Protein AF-B7TW50-F1 (afdb_monomer)

Solvent-accessible surface area (backbone atoms only — not comparable to full-atom values): 7784 Å² total; per-residue (Å²): 131,95,84,76,78,79,83,76,82,84,83,85,76,56,86,93,68,69,63,74,72,74,43,61,92,43,36,69,47,77,46,77,64,55,58,81,84,63,52,59,63,83,75,48,41,90,57,65,75,65,52,73,36,30,40,37,57,50,46,53,55,26,41,38,85,62,89,85,55,90,81,59,93,86,48,74,68,52,34,80,51,69,69,22,44,43,41,47,51,44,52,52,53,51,64,70,64,79,57,54,61,42,81,43,62,41,68,89,86,68,54,92,98,38,53,72,79,84,75,110

Radius of gyration: 17.34 Å; Cα contacts (8 Å, |Δi|>4): 120; chains: 1; bounding box: 42×36×48 Å

pLDDT: mean 90.86, std 11.57, range [47.59, 98.56]

InterPro domains:
  IPR036291 NAD(P)-binding domain superfamily [SSF51735] (49-115)

Mean predicted aligned error: 5.81 Å

Organism: NCBI:txid82301

Nearest PDB structures (foldseek):
  3ius-assembly1_A  TM=8.381E-01  e=2.722E-07  Ruegeria pomeroyi DSS-3
  4lw8-assembly1_B  TM=6.409E-01  e=1.309E-02  Burkholderia cenocepacia J2315
  7xpo-assembly1_B  TM=6.435E-01  e=2.535E-02  Zea mays
  7xpp-assembly1_B  TM=6.482E-01  e=5.606E-02  Zea mays
  7xpq-assembly1_B  TM=5.589E-01  e=2.709E-02  Zea mays

Secondary structure (DSSP, 8-state):
----S---------TTS--GGGGTT--EEEE---STT--HHHHHGGG--S-SEEEEEEEGGGS---TT----TTS-----SHHHHHHHHHHHHHHTT-S-EEEEEE----BTTBSGGGG-

Structure (mmCIF, N/CA/C/O backbone):
data_AF-B7TW50-F1
#
_entry.id   AF-B7TW50-F1
#
loop_
_atom_site.group_PDB
_atom_site.id
_atom_site.type_symbol
_atom_site.label_atom_id
_atom_site.label_alt_id
_atom_site.label_comp_id
_atom_site.label_asym_id
_atom_site.label_entity_id
_atom_site.label_seq_id
_atom_site.pdbx_PDB_ins_code
_atom_site.Cartn_x
_atom_site.Cartn_y
_atom_site.Cartn_z
_atom_site.occupancy
_atom_site.B_iso_or_equiv
_atom_site.auth_seq_id
_atom_site.auth_comp_id
_atom_site.auth_asym_id
_atom_site.auth_atom_id
_atom_site.pdbx_PDB_model_num
ATOM 1 N N . THR A 1 1 ? -15.969 -23.588 -8.322 1.00 47.59 1 THR A N 1
ATOM 2 C CA . THR A 1 1 ? -15.363 -23.108 -7.061 1.00 47.59 1 THR A CA 1
ATOM 3 C C . THR A 1 1 ? -16.236 -22.001 -6.499 1.00 47.59 1 THR A C 1
ATOM 5 O O . THR A 1 1 ? -16.590 -21.083 -7.224 1.00 47.59 1 THR A O 1
ATOM 8 N N . SER A 1 2 ? -16.699 -22.183 -5.262 1.00 48.38 2 SER A N 1
ATOM 9 C CA . SER A 1 2 ? -17.747 -21.412 -4.570 1.00 48.38 2 SER A CA 1
ATOM 10 C C . SER A 1 2 ? -17.596 -19.884 -4.702 1.00 48.38 2 SER A C 1
ATOM 12 O O . SER A 1 2 ? -16.624 -19.324 -4.205 1.00 48.38 2 SER A O 1
ATOM 14 N N . ARG A 1 3 ? -18.533 -19.199 -5.374 1.00 56.53 3 ARG A N 1
ATOM 15 C CA . ARG A 1 3 ? -18.570 -17.722 -5.498 1.00 56.53 3 ARG A CA 1
ATOM 16 C C . ARG A 1 3 ? -19.965 -17.143 -5.249 1.00 56.53 3 ARG A C 1
ATOM 18 O O . ARG A 1 3 ? -20.380 -16.229 -5.939 1.00 56.53 3 ARG A O 1
ATOM 25 N N . ASN A 1 4 ? -20.701 -17.699 -4.293 1.00 52.44 4 ASN A N 1
ATOM 26 C CA . ASN A 1 4 ? -21.974 -17.128 -3.838 1.00 52.44 4 ASN A CA 1
ATOM 27 C C . ASN A 1 4 ? -22.240 -17.507 -2.374 1.00 52.44 4 ASN A C 1
ATOM 29 O O . ASN A 1 4 ? -23.324 -17.955 -2.014 1.00 52.44 4 ASN A O 1
ATOM 33 N N . GLN A 1 5 ? -21.238 -17.351 -1.506 1.00 54.88 5 GLN A N 1
ATOM 34 C CA . GLN A 1 5 ? -21.556 -17.152 -0.095 1.00 54.88 5 GLN A CA 1
ATOM 35 C C . GLN A 1 5 ? -21.969 -15.689 0.038 1.00 54.88 5 GLN A C 1
ATOM 37 O O . GLN A 1 5 ? -21.175 -14.800 -0.264 1.00 54.88 5 GLN A O 1
ATOM 42 N N . GLY A 1 6 ? -23.247 -15.470 0.355 1.00 51.31 6 GLY A N 1
ATOM 43 C CA . GLY A 1 6 ? -23.868 -14.153 0.416 1.00 51.31 6 GLY A CA 1
ATOM 44 C C . GLY A 1 6 ? -23.001 -13.177 1.198 1.00 51.31 6 GLY A C 1
ATOM 45 O O . GLY A 1 6 ? -22.747 -13.383 2.382 1.00 51.31 6 GLY A O 1
ATOM 46 N N . ILE A 1 7 ? -22.537 -12.129 0.517 1.00 61.94 7 ILE A N 1
ATOM 47 C CA . ILE A 1 7 ? -21.870 -11.002 1.159 1.00 61.94 7 ILE A CA 1
ATOM 48 C C . ILE A 1 7 ? -22.933 -10.343 2.037 1.00 61.94 7 ILE A C 1
ATOM 50 O O . ILE A 1 7 ? -23.789 -9.603 1.555 1.00 61.94 7 ILE A O 1
ATOM 54 N N . GLN A 1 8 ? -22.934 -10.690 3.319 1.00 60.53 8 GLN A N 1
ATOM 55 C CA . GLN A 1 8 ? -23.773 -10.033 4.304 1.00 60.53 8 GLN A CA 1
ATOM 56 C C . GLN A 1 8 ? -23.164 -8.655 4.595 1.00 60.53 8 GLN A C 1
ATOM 58 O O . GLN A 1 8 ? -21.981 -8.541 4.909 1.00 60.53 8 GLN A O 1
ATOM 63 N N . SER A 1 9 ? -23.992 -7.616 4.445 1.00 74.06 9 SER A N 1
ATOM 64 C CA . SER A 1 9 ? -23.743 -6.205 4.793 1.00 74.06 9 SER A CA 1
ATOM 65 C C . SER A 1 9 ? -22.547 -5.516 4.113 1.00 74.06 9 SER A C 1
ATOM 67 O O . SER A 1 9 ? -21.486 -5.352 4.709 1.00 74.06 9 SER A O 1
ATOM 69 N N . ILE A 1 10 ? -22.748 -5.013 2.888 1.00 85.06 10 ILE A N 1
ATOM 70 C CA . ILE A 1 10 ? -21.914 -3.930 2.338 1.00 85.06 10 ILE A CA 1
ATOM 71 C C . ILE A 1 10 ? -22.510 -2.605 2.816 1.00 85.06 10 ILE A C 1
ATOM 73 O O . ILE A 1 10 ? -23.628 -2.263 2.435 1.00 85.06 10 ILE A O 1
ATOM 77 N N . ASN A 1 11 ? -21.758 -1.856 3.619 1.00 85.62 11 ASN A N 1
ATOM 78 C CA . ASN A 1 11 ? -22.133 -0.507 4.031 1.00 85.62 11 ASN A CA 1
ATOM 79 C C . ASN A 1 11 ? -21.326 0.504 3.217 1.00 85.62 11 ASN A C 1
ATOM 81 O O . ASN A 1 11 ? -20.104 0.567 3.336 1.00 85.62 11 ASN A O 1
ATOM 85 N N . LEU A 1 12 ? -22.016 1.280 2.385 1.00 90.12 12 LEU A N 1
ATOM 86 C CA . LEU A 1 12 ? -21.434 2.408 1.665 1.00 90.12 12 LEU A CA 1
ATOM 87 C C . LEU A 1 12 ? -21.727 3.689 2.439 1.00 90.12 12 LEU A C 1
ATOM 89 O O . LEU A 1 12 ? -22.814 3.856 2.989 1.00 90.12 12 LEU A O 1
ATOM 93 N N . PHE A 1 13 ? -20.761 4.592 2.470 1.00 90.38 13 PHE A N 1
ATOM 94 C CA . PHE A 1 13 ? -20.853 5.847 3.200 1.00 90.38 13 PHE A CA 1
ATOM 95 C C . PHE A 1 13 ? -20.249 6.979 2.376 1.00 90.38 13 PHE A C 1
ATOM 97 O O . PHE A 1 13 ? -19.393 6.759 1.518 1.00 90.38 13 PHE A O 1
ATOM 104 N N . ASP A 1 14 ? -20.715 8.193 2.651 1.00 92.25 14 ASP A N 1
ATOM 105 C CA . ASP A 1 14 ? -20.101 9.412 2.140 1.00 92.25 14 ASP A CA 1
ATOM 106 C C . ASP A 1 14 ? -18.756 9.613 2.847 1.00 92.25 14 ASP A C 1
ATOM 108 O O . ASP A 1 14 ? -18.701 9.700 4.078 1.00 92.25 14 ASP A O 1
ATOM 112 N N . TYR A 1 15 ? -17.679 9.667 2.063 1.00 90.25 15 TYR A N 1
ATOM 113 C CA . TYR A 1 15 ? -16.320 9.829 2.571 1.00 90.25 15 TYR A CA 1
ATOM 114 C C . TYR A 1 15 ? -16.153 11.115 3.384 1.00 90.25 15 TYR A C 1
ATOM 116 O O . TYR A 1 15 ? -15.393 11.137 4.341 1.00 90.25 15 TYR A O 1
ATOM 124 N N . GLU A 1 16 ? -16.909 12.169 3.075 1.00 91.00 16 GLU A N 1
ATOM 125 C CA . GLU A 1 16 ? -16.821 13.437 3.802 1.00 91.00 16 GLU A CA 1
ATOM 126 C C . GLU A 1 16 ? -17.633 13.431 5.110 1.00 91.00 16 GLU A C 1
ATOM 128 O O . GLU A 1 16 ? -17.487 14.331 5.939 1.00 91.00 16 GLU A O 1
ATOM 133 N N . LYS A 1 17 ? -18.497 12.428 5.322 1.00 90.06 17 LYS A N 1
ATOM 134 C CA . LYS A 1 17 ? -19.471 12.382 6.430 1.00 90.06 17 LYS A CA 1
ATOM 135 C C . LYS A 1 17 ? -19.514 11.016 7.110 1.00 90.06 17 LYS A C 1
ATOM 137 O O . LYS A 1 17 ? -20.577 10.429 7.316 1.00 90.06 17 LYS A O 1
ATOM 142 N N . ILE A 1 18 ? -18.345 10.514 7.485 1.00 90.31 18 ILE A N 1
ATOM 143 C CA . ILE A 1 18 ? -18.214 9.232 8.177 1.00 90.31 18 ILE A CA 1
ATOM 144 C C . ILE A 1 18 ? -18.562 9.376 9.666 1.00 90.31 18 ILE A C 1
ATOM 146 O O . ILE A 1 18 ? -17.950 10.171 10.380 1.00 90.31 18 ILE A O 1
ATOM 150 N N . ASN A 1 19 ? -19.507 8.568 10.163 1.00 89.69 19 ASN A N 1
ATOM 151 C CA . ASN A 1 19 ? -19.712 8.404 11.605 1.00 89.69 19 ASN A CA 1
ATOM 152 C C . ASN A 1 19 ? -18.590 7.523 12.186 1.00 89.69 19 ASN A C 1
ATOM 154 O O . ASN A 1 19 ? -18.355 6.423 11.691 1.00 89.69 19 ASN A O 1
ATOM 158 N N . LYS A 1 20 ? -17.952 7.975 13.275 1.00 87.31 20 LYS A N 1
ATOM 159 C CA . LYS A 1 20 ? -16.905 7.246 14.013 1.00 87.31 20 LYS A CA 1
ATOM 160 C C . LYS A 1 20 ? -17.283 5.806 14.379 1.00 87.31 20 LYS A C 1
ATOM 162 O O . LYS A 1 20 ? -16.400 4.960 14.484 1.00 87.31 20 LYS A O 1
ATOM 167 N N . ASP A 1 21 ? -18.573 5.522 14.560 1.00 90.38 21 ASP A N 1
ATOM 168 C CA . ASP A 1 21 ? -19.047 4.196 14.960 1.00 90.38 21 ASP A CA 1
ATOM 169 C C . ASP A 1 21 ? -18.754 3.124 13.902 1.00 90.38 21 ASP A C 1
ATOM 171 O O . ASP A 1 21 ? -18.659 1.947 14.236 1.00 90.38 21 ASP A O 1
ATOM 175 N N . ILE A 1 22 ? -18.521 3.520 12.644 1.00 91.31 22 ILE A N 1
ATOM 176 C CA . ILE A 1 22 ? -18.166 2.587 11.570 1.00 91.31 22 ILE A CA 1
ATOM 177 C C . ILE A 1 22 ? -16.827 1.882 11.801 1.00 91.31 22 ILE A C 1
ATOM 179 O O . ILE A 1 22 ? -16.599 0.801 11.265 1.00 91.31 22 ILE A O 1
ATOM 183 N N . PHE A 1 23 ? -15.932 2.499 12.575 1.00 92.31 23 PHE A N 1
ATOM 184 C CA . PHE A 1 23 ? -14.617 1.942 12.871 1.00 92.31 23 PHE A CA 1
ATOM 185 C C . PHE A 1 23 ? -14.653 0.979 14.065 1.00 92.31 23 PHE A C 1
ATOM 187 O O . PHE A 1 23 ? -13.672 0.279 14.314 1.00 92.31 23 PHE A O 1
ATOM 194 N N . GLN A 1 24 ? -15.774 0.903 14.794 1.00 91.25 24 GLN A N 1
ATOM 195 C CA . GLN A 1 24 ? -15.918 -0.020 15.916 1.00 91.25 24 GLN A CA 1
ATOM 196 C C . GLN A 1 24 ? -15.831 -1.469 15.429 1.00 91.25 24 GLN A C 1
ATOM 198 O O . GLN A 1 24 ? -16.488 -1.859 14.465 1.00 91.25 24 GLN A O 1
ATOM 203 N N . ASN A 1 25 ? -15.034 -2.283 16.125 1.00 90.62 25 ASN A N 1
ATOM 204 C CA . ASN A 1 25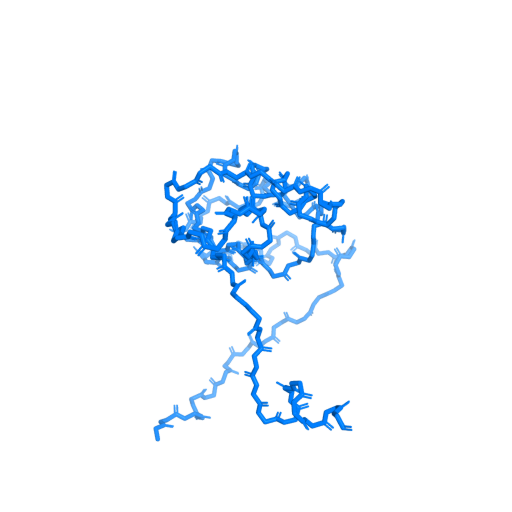 ? -14.799 -3.697 15.809 1.00 90.62 25 ASN A CA 1
ATOM 205 C C . ASN A 1 25 ? -14.171 -3.955 14.425 1.00 90.62 25 ASN A C 1
ATOM 207 O O . ASN A 1 25 ? -14.098 -5.108 13.986 1.00 90.62 25 ASN A O 1
ATOM 211 N N . VAL A 1 26 ? -13.682 -2.917 13.738 1.00 94.25 26 VAL A N 1
ATOM 212 C CA . VAL A 1 26 ? -12.889 -3.099 12.522 1.00 94.25 26 VAL A CA 1
ATOM 213 C C . VAL A 1 26 ? -11.536 -3.665 12.925 1.00 94.25 26 VAL A C 1
ATOM 215 O O . VAL A 1 26 ? -10.793 -3.065 13.690 1.00 94.25 26 VAL A O 1
ATOM 218 N N . THR A 1 27 ? -11.214 -4.838 12.390 1.00 96.62 27 THR A N 1
ATOM 219 C CA . THR A 1 27 ? -9.936 -5.521 12.648 1.00 96.62 27 THR A CA 1
ATOM 220 C C . THR A 1 27 ? -9.054 -5.600 11.407 1.00 96.62 27 THR A C 1
ATOM 222 O O . THR A 1 27 ? -7.855 -5.844 11.526 1.00 96.62 27 THR A O 1
ATOM 225 N N . HIS A 1 28 ? -9.629 -5.406 10.218 1.00 97.69 28 HIS A N 1
ATOM 226 C CA . HIS A 1 28 ? -8.947 -5.542 8.934 1.00 97.69 28 HIS A CA 1
ATOM 227 C C . HIS A 1 28 ? -9.279 -4.348 8.046 1.00 97.69 28 HIS A C 1
ATOM 229 O O . HIS A 1 28 ? -10.449 -4.000 7.888 1.00 97.69 28 HIS A O 1
ATOM 235 N N . ILE A 1 29 ? -8.253 -3.742 7.453 1.00 97.25 29 ILE A N 1
ATOM 236 C CA . ILE A 1 29 ? -8.392 -2.597 6.549 1.00 97.25 29 ILE A CA 1
ATOM 237 C C . ILE A 1 29 ? -7.694 -2.917 5.231 1.00 97.25 29 ILE A C 1
ATOM 239 O O . ILE A 1 29 ? -6.572 -3.414 5.223 1.00 97.25 29 ILE A O 1
ATOM 243 N N . LEU A 1 30 ? -8.336 -2.589 4.110 1.00 97.69 30 LEU A N 1
ATOM 244 C CA . LEU A 1 30 ? -7.711 -2.602 2.791 1.00 97.69 30 LEU A CA 1
ATOM 245 C C . LEU A 1 30 ? -7.775 -1.200 2.186 1.00 97.69 30 LEU A C 1
ATOM 247 O O . LEU A 1 30 ? -8.855 -0.682 1.912 1.00 97.69 30 LEU A O 1
ATOM 251 N N . VAL A 1 31 ? -6.612 -0.612 1.932 1.00 96.88 31 VAL A N 1
ATOM 252 C CA . VAL A 1 31 ? -6.467 0.683 1.273 1.00 96.88 31 VAL A CA 1
ATOM 253 C C . VAL A 1 31 ? -6.116 0.445 -0.190 1.00 96.88 31 VAL A C 1
ATOM 255 O O . VAL A 1 31 ? -5.029 -0.026 -0.524 1.00 96.88 31 VAL A O 1
ATOM 258 N N . SER A 1 32 ? -7.059 0.777 -1.069 1.00 95.69 32 SER A N 1
ATOM 259 C CA . SER A 1 32 ? -6.916 0.681 -2.531 1.00 95.69 32 SER A CA 1
ATOM 260 C C . SER A 1 32 ? -6.887 2.050 -3.224 1.00 95.69 32 SER A C 1
ATOM 262 O O . SER A 1 32 ? -7.002 2.144 -4.445 1.00 95.69 32 SER A O 1
ATOM 264 N N . ILE A 1 33 ? -6.723 3.116 -2.439 1.00 93.69 33 ILE A N 1
ATOM 265 C CA . ILE A 1 33 ? -6.797 4.506 -2.888 1.00 93.69 33 ILE A CA 1
ATOM 266 C C . ILE A 1 33 ? -5.510 4.863 -3.661 1.00 93.69 33 ILE A C 1
ATOM 268 O O . ILE A 1 33 ? -4.408 4.436 -3.288 1.00 93.69 33 ILE A O 1
ATOM 272 N N . PRO A 1 34 ? -5.600 5.598 -4.785 1.00 91.38 34 PRO A N 1
ATOM 273 C CA . PRO A 1 34 ? -4.416 6.145 -5.441 1.00 91.38 34 PRO A CA 1
ATOM 274 C C . PRO A 1 34 ? -3.653 7.114 -4.512 1.00 91.38 34 PRO A C 1
ATOM 276 O O . PRO A 1 34 ? -4.227 7.649 -3.573 1.00 91.38 34 PRO A O 1
ATOM 279 N N . PRO A 1 35 ? -2.355 7.376 -4.756 1.00 89.75 35 PRO A N 1
ATOM 280 C CA . PRO A 1 35 ? -1.549 8.231 -3.880 1.00 89.75 35 PRO A CA 1
ATOM 281 C C . PRO A 1 35 ? -2.045 9.677 -3.883 1.00 89.75 35 PRO A C 1
ATOM 283 O O . PRO A 1 35 ? -1.858 10.406 -2.916 1.00 89.75 35 PRO A O 1
ATOM 286 N N . ASP A 1 36 ? -2.633 10.082 -5.007 1.00 86.62 36 ASP A N 1
ATOM 287 C CA . ASP A 1 36 ? -3.276 11.371 -5.187 1.00 86.62 36 ASP A CA 1
ATOM 288 C C . ASP A 1 36 ? -4.700 11.275 -4.626 1.00 86.62 36 ASP A C 1
ATOM 290 O O . ASP A 1 36 ? -5.542 10.576 -5.194 1.00 86.62 36 ASP A O 1
ATOM 294 N N . GLY A 1 37 ? -4.924 11.892 -3.465 1.00 82.62 37 GLY A N 1
ATOM 295 C CA . GLY A 1 37 ? -6.206 11.867 -2.751 1.00 82.62 37 GLY A CA 1
ATOM 296 C C . GLY A 1 37 ? -6.281 10.951 -1.524 1.00 82.62 37 GLY A C 1
ATOM 297 O O . GLY A 1 37 ? -7.335 10.874 -0.907 1.00 82.62 37 GLY A O 1
ATOM 298 N N . ASP A 1 38 ? -5.199 10.271 -1.134 1.00 91.38 38 ASP A N 1
ATOM 299 C CA . ASP A 1 38 ? -5.175 9.483 0.106 1.00 91.38 38 ASP A CA 1
ATOM 300 C C . ASP A 1 38 ? -4.877 10.373 1.327 1.00 91.38 38 ASP A C 1
ATOM 302 O O . ASP A 1 38 ? -3.711 10.617 1.649 1.00 91.38 38 ASP A O 1
ATOM 306 N N . ASP A 1 39 ? -5.929 10.830 2.014 1.00 94.50 39 ASP A N 1
ATOM 307 C CA . ASP A 1 39 ? -5.888 11.518 3.318 1.00 94.50 39 ASP A CA 1
ATOM 308 C C . ASP A 1 39 ? -6.465 10.661 4.471 1.00 94.50 39 ASP A C 1
ATOM 310 O O . ASP A 1 39 ? -6.705 11.165 5.571 1.00 94.50 39 ASP A O 1
ATOM 314 N N . VAL A 1 40 ? -6.682 9.355 4.246 1.00 95.19 40 VAL A N 1
ATOM 315 C CA . VAL A 1 40 ? -7.386 8.471 5.199 1.00 95.19 40 VAL A CA 1
ATOM 316 C C . VAL A 1 40 ? -6.669 8.409 6.537 1.00 95.19 40 VAL A C 1
ATOM 318 O O . VAL A 1 40 ? -7.302 8.460 7.591 1.00 95.19 40 VAL A O 1
ATOM 321 N N . LEU A 1 41 ? -5.343 8.274 6.509 1.00 95.25 41 LEU A N 1
ATOM 322 C CA . LEU A 1 41 ? -4.557 8.163 7.731 1.00 95.25 41 LEU A CA 1
ATOM 323 C C . LEU A 1 41 ? -4.624 9.453 8.561 1.00 95.25 41 LEU A C 1
ATOM 325 O O . LEU A 1 41 ? -4.758 9.385 9.777 1.00 95.25 41 LEU A O 1
ATOM 329 N N . GLU A 1 42 ? -4.555 10.617 7.920 1.00 95.00 42 GLU A N 1
ATOM 330 C CA . GLU A 1 42 ? -4.623 11.923 8.575 1.00 95.00 42 GLU A CA 1
ATOM 331 C C . GLU A 1 42 ? -6.015 12.188 9.143 1.00 95.00 42 GLU A C 1
ATOM 333 O O . GLU A 1 42 ? -6.142 12.728 10.239 1.00 95.00 42 GLU A O 1
ATOM 338 N N . ARG A 1 43 ? -7.057 11.811 8.399 1.00 94.38 43 ARG A N 1
ATOM 339 C CA . ARG A 1 43 ? -8.442 12.121 8.750 1.00 94.38 43 ARG A CA 1
ATOM 340 C C . ARG A 1 43 ? -9.054 11.122 9.730 1.00 94.38 4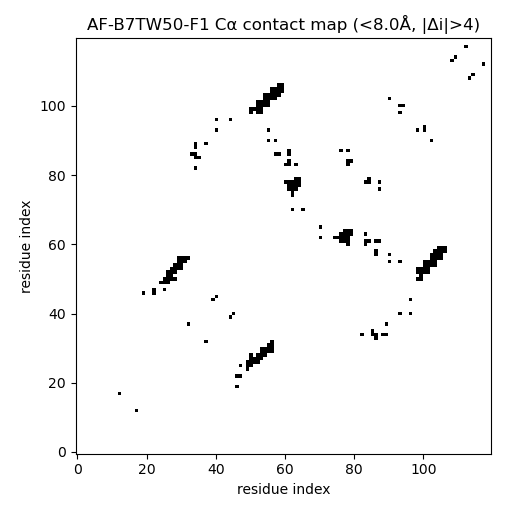3 ARG A C 1
ATOM 342 O O . ARG A 1 43 ? -9.841 11.516 10.589 1.00 94.38 43 ARG A O 1
ATOM 349 N N . TYR A 1 44 ? -8.714 9.841 9.600 1.00 94.62 44 TYR A N 1
ATOM 350 C CA . TYR A 1 44 ? -9.377 8.742 10.309 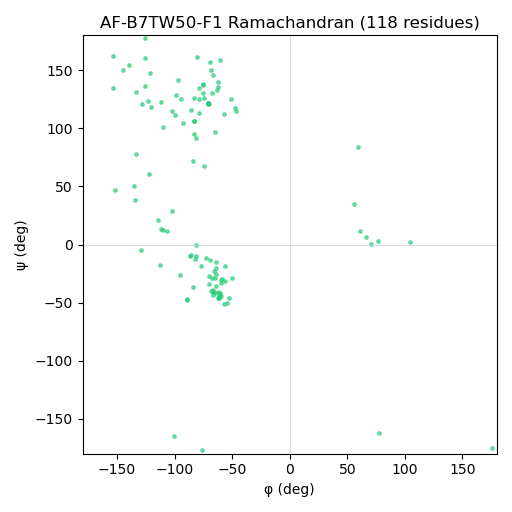1.00 94.62 44 TYR A CA 1
ATOM 351 C C . TYR A 1 44 ? -8.426 7.796 11.042 1.00 94.62 44 TYR A C 1
ATOM 353 O O . TYR A 1 44 ? -8.896 6.919 11.765 1.00 94.62 44 TYR A O 1
ATOM 361 N N . GLY A 1 45 ? -7.107 7.970 10.912 1.00 94.44 45 GLY A N 1
ATOM 362 C CA . GLY A 1 45 ? -6.118 7.066 11.501 1.00 94.44 45 GLY A CA 1
ATOM 363 C C . GLY A 1 45 ? -6.254 6.890 13.013 1.00 94.44 45 GLY A C 1
ATOM 364 O O . GLY A 1 45 ? -6.016 5.803 13.528 1.00 94.44 45 GLY A O 1
ATOM 365 N N . HIS A 1 46 ? -6.710 7.915 13.738 1.00 93.12 46 HIS A N 1
ATOM 366 C CA . HIS A 1 46 ? -6.938 7.828 15.185 1.00 93.12 46 HIS A CA 1
ATOM 367 C C . HIS A 1 46 ? -8.119 6.934 15.579 1.00 93.12 46 HIS A C 1
ATOM 369 O O . HIS A 1 46 ? -8.230 6.579 16.749 1.00 93.12 46 HIS A O 1
ATOM 375 N N . TYR A 1 47 ? -8.989 6.537 14.650 1.00 94.69 47 TYR A N 1
ATOM 376 C CA . TYR A 1 47 ? -10.048 5.559 14.920 1.00 94.69 47 TYR A CA 1
ATOM 377 C C . TYR A 1 47 ? -9.588 4.106 14.734 1.00 94.69 47 TYR A C 1
ATOM 379 O O . TYR A 1 47 ? -10.299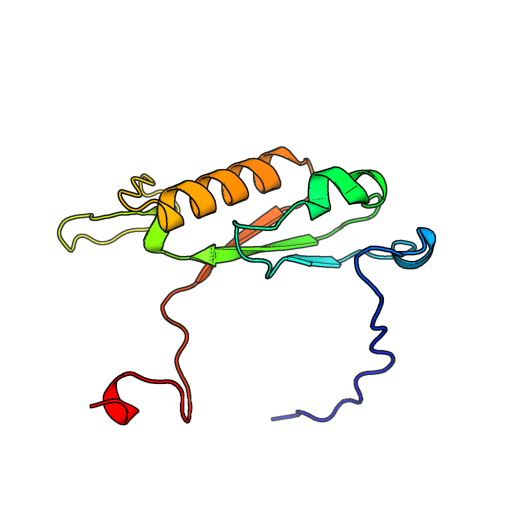 3.181 15.122 1.00 94.69 47 TYR A O 1
ATOM 387 N N . PHE A 1 48 ? -8.396 3.881 14.178 1.00 94.88 48 PHE A N 1
ATOM 388 C CA . PHE A 1 48 ? -7.853 2.554 13.891 1.00 94.88 48 PHE A CA 1
ATOM 389 C C . PHE A 1 48 ? -7.173 1.942 15.128 1.00 94.88 48 PHE A C 1
ATOM 391 O O . PHE A 1 48 ? -5.950 1.861 15.193 1.00 94.88 48 PHE A O 1
ATOM 398 N N . GLN A 1 49 ? -7.968 1.529 16.121 1.00 91.00 49 GLN A N 1
ATOM 399 C CA . GLN A 1 49 ? -7.462 1.057 17.422 1.00 91.00 49 GLN A CA 1
ATOM 400 C C . GLN A 1 49 ? -7.177 -0.458 17.466 1.00 91.00 49 GLN A C 1
ATOM 402 O O . GLN A 1 49 ? -6.087 -0.861 17.857 1.00 91.00 49 GLN A O 1
ATOM 407 N N . ASP A 1 50 ? -8.108 -1.300 17.003 1.00 94.06 50 ASP A N 1
ATOM 408 C CA . ASP A 1 50 ? -8.030 -2.772 17.133 1.00 94.06 50 ASP A CA 1
ATOM 409 C C . ASP A 1 50 ? -7.594 -3.479 15.836 1.00 94.06 50 ASP A C 1
ATOM 411 O O . ASP A 1 50 ? -7.967 -4.627 15.554 1.00 94.06 50 ASP A O 1
ATOM 415 N N . ILE A 1 51 ? -6.810 -2.782 15.008 1.00 97.81 51 ILE A N 1
ATOM 416 C CA . ILE A 1 51 ? -6.406 -3.293 13.698 1.00 97.81 51 ILE A CA 1
ATOM 417 C C . ILE A 1 51 ? -5.407 -4.431 13.874 1.00 97.81 51 ILE A C 1
ATOM 419 O O . ILE A 1 51 ? -4.328 -4.261 14.433 1.00 97.81 51 ILE A O 1
ATOM 423 N N . ARG A 1 52 ? -5.762 -5.596 13.335 1.00 98.06 52 ARG A N 1
ATOM 424 C CA . ARG A 1 52 ? -4.925 -6.799 13.280 1.00 98.06 52 ARG A CA 1
ATOM 425 C C . ARG A 1 52 ? -4.181 -6.913 11.956 1.00 98.06 52 ARG A C 1
ATOM 427 O O . ARG A 1 52 ? -3.122 -7.528 11.903 1.00 98.06 52 ARG A O 1
ATOM 434 N N . TRP A 1 53 ? -4.724 -6.314 10.898 1.00 98.56 53 TRP A N 1
ATOM 435 C CA . TRP A 1 53 ? -4.123 -6.326 9.570 1.00 98.56 53 TRP A CA 1
ATOM 436 C C . TRP A 1 53 ? -4.537 -5.099 8.754 1.00 98.56 53 TRP A C 1
ATOM 438 O O . TRP A 1 53 ? -5.718 -4.751 8.694 1.00 98.56 53 TRP A O 1
ATOM 448 N N . LEU A 1 54 ? -3.573 -4.470 8.083 1.00 98.56 54 LEU A N 1
ATOM 449 C CA . LEU A 1 54 ? -3.825 -3.427 7.095 1.00 98.56 54 LEU A CA 1
ATOM 450 C C . LEU A 1 54 ? -3.088 -3.753 5.800 1.00 98.56 54 LEU A C 1
ATOM 452 O O . LEU A 1 54 ? -1.867 -3.856 5.794 1.00 98.56 54 LEU A O 1
ATOM 456 N N . GLY A 1 55 ? -3.814 -3.880 4.695 1.00 98.50 55 GLY A N 1
ATOM 457 C CA . GLY A 1 55 ? -3.235 -4.010 3.362 1.00 98.50 55 GLY A CA 1
ATOM 458 C C . GLY A 1 55 ? -3.242 -2.680 2.625 1.00 98.50 55 GLY A C 1
ATOM 459 O O . GLY A 1 55 ? -4.293 -2.056 2.503 1.00 98.50 55 GLY A O 1
ATOM 460 N N . TYR A 1 56 ? -2.101 -2.263 2.084 1.00 98.19 56 TYR A N 1
ATOM 461 C CA . TYR A 1 56 ? -2.021 -1.134 1.158 1.00 98.19 56 TYR A CA 1
ATOM 462 C C . TYR A 1 56 ? -1.638 -1.629 -0.237 1.00 98.19 56 TYR A C 1
ATOM 464 O O . TYR A 1 56 ? -0.598 -2.271 -0.425 1.00 98.19 56 TYR A O 1
ATOM 472 N N . LEU A 1 57 ? -2.487 -1.330 -1.222 1.00 97.81 57 LEU A N 1
ATOM 473 C CA . LEU A 1 57 ? -2.249 -1.692 -2.614 1.00 97.81 57 LEU A CA 1
ATOM 474 C C . LEU A 1 57 ? -1.341 -0.655 -3.276 1.00 97.81 57 LEU A C 1
ATOM 476 O O . LEU A 1 57 ? -1.742 0.464 -3.601 1.00 97.81 57 LEU A O 1
ATOM 480 N N . SER A 1 58 ? -0.098 -1.064 -3.491 1.00 97.69 58 SER A N 1
ATOM 481 C CA . SER A 1 58 ? 0.916 -0.305 -4.202 1.00 97.69 58 SER A CA 1
ATOM 482 C C . SER A 1 58 ? 1.081 -0.793 -5.647 1.00 97.69 58 SER A C 1
ATOM 484 O O . SER A 1 58 ? 0.228 -1.490 -6.196 1.00 97.69 58 SER A O 1
ATOM 486 N N . ALA A 1 59 ? 2.176 -0.404 -6.296 1.00 97.00 59 ALA A N 1
ATOM 487 C CA . ALA A 1 59 ? 2.499 -0.773 -7.665 1.00 97.00 59 ALA A CA 1
ATOM 488 C C . ALA A 1 59 ? 4.007 -0.967 -7.844 1.00 97.00 59 ALA A C 1
ATOM 490 O O . ALA A 1 59 ? 4.804 -0.286 -7.203 1.00 97.00 59 ALA A O 1
ATOM 491 N N . THR A 1 60 ? 4.402 -1.838 -8.772 1.00 97.19 60 THR A N 1
ATOM 492 C CA . THR A 1 60 ? 5.818 -2.129 -9.076 1.00 97.19 60 THR A CA 1
ATOM 493 C C . THR A 1 60 ? 6.600 -0.936 -9.638 1.00 97.19 60 THR A C 1
ATOM 495 O O . THR A 1 60 ? 7.825 -0.933 -9.586 1.00 97.19 60 THR A O 1
ATOM 498 N N . ILE A 1 61 ? 5.922 0.125 -10.094 1.00 96.44 61 ILE A N 1
ATOM 499 C CA . ILE A 1 61 ? 6.551 1.373 -10.569 1.00 96.44 61 ILE A CA 1
ATOM 500 C C . ILE A 1 61 ? 7.478 2.031 -9.527 1.00 96.44 61 ILE A C 1
ATOM 502 O O . ILE A 1 61 ? 8.323 2.849 -9.882 1.00 96.44 61 ILE A O 1
ATOM 506 N N . VAL A 1 62 ? 7.342 1.682 -8.242 1.00 97.81 62 VAL A N 1
ATOM 507 C CA . VAL A 1 62 ? 8.227 2.168 -7.171 1.00 97.81 62 VAL A CA 1
ATOM 508 C C . VAL A 1 62 ? 9.665 1.666 -7.299 1.00 97.81 62 VAL A C 1
ATOM 510 O O . VAL A 1 62 ? 10.563 2.313 -6.771 1.00 97.81 62 VAL A O 1
ATOM 513 N N . TYR A 1 63 ? 9.911 0.556 -8.001 1.00 97.94 63 TYR A N 1
ATOM 514 C CA . TYR A 1 63 ? 11.272 0.060 -8.214 1.00 97.94 63 TYR A CA 1
ATOM 515 C C . TYR A 1 63 ? 12.071 0.963 -9.159 1.00 97.94 63 TYR A C 1
ATOM 517 O O . TYR A 1 63 ? 13.261 1.168 -8.931 1.00 97.94 63 TYR A O 1
ATOM 525 N N . GLY A 1 64 ? 11.410 1.575 -10.145 1.00 96.62 64 GLY A N 1
ATOM 526 C CA . GLY A 1 64 ? 12.077 2.315 -11.214 1.00 96.62 64 GLY A CA 1
ATOM 527 C C . GLY A 1 64 ? 12.675 1.396 -12.277 1.00 96.62 64 GLY A C 1
ATOM 528 O O . GLY A 1 64 ? 12.295 0.231 -12.387 1.00 96.62 64 GLY A O 1
ATOM 529 N N . ASP A 1 65 ? 13.595 1.940 -13.071 1.00 95.50 65 ASP A N 1
ATOM 530 C CA . ASP A 1 65 ? 14.331 1.166 -14.068 1.00 95.50 65 ASP A CA 1
ATOM 531 C C . ASP A 1 65 ? 15.530 0.459 -13.421 1.00 95.50 65 ASP A C 1
ATOM 533 O O . ASP A 1 65 ? 16.364 1.091 -12.772 1.00 95.50 65 ASP A O 1
ATOM 537 N N . HIS A 1 66 ? 15.599 -0.858 -13.609 1.00 95.75 66 HIS A N 1
ATOM 538 C CA . HIS A 1 66 ? 16.704 -1.720 -13.177 1.00 95.75 66 HIS A CA 1
ATOM 539 C C . HIS A 1 66 ? 17.445 -2.325 -14.380 1.00 95.75 66 HIS A C 1
ATOM 541 O O . HIS A 1 66 ? 18.116 -3.344 -14.243 1.00 95.75 66 HIS A O 1
ATOM 547 N N . PHE A 1 67 ? 17.327 -1.725 -15.570 1.00 95.88 67 PHE A N 1
ATOM 548 C CA . PHE A 1 67 ? 17.963 -2.168 -16.818 1.00 95.88 67 PHE A CA 1
ATOM 549 C C . PHE A 1 67 ? 17.621 -3.618 -17.198 1.00 95.88 67 PHE A C 1
ATOM 551 O O . PHE A 1 67 ? 18.456 -4.361 -17.707 1.00 95.88 67 PHE A O 1
ATOM 558 N N . GLY A 1 68 ? 16.388 -4.038 -16.905 1.00 95.31 68 GLY A N 1
ATOM 559 C CA . GLY A 1 68 ? 15.912 -5.403 -17.149 1.00 95.31 68 GLY A CA 1
ATOM 560 C C . GLY A 1 68 ? 16.399 -6.455 -16.146 1.00 95.31 68 GLY A C 1
ATOM 561 O O . GLY A 1 68 ? 16.071 -7.628 -16.313 1.00 95.31 68 GLY A O 1
ATOM 562 N N . ASN A 1 69 ? 17.147 -6.069 -15.106 1.00 97.25 69 ASN A N 1
ATOM 563 C CA . ASN A 1 69 ? 17.527 -6.992 -14.039 1.00 97.25 69 ASN A CA 1
ATOM 564 C C . ASN A 1 69 ? 16.320 -7.405 -13.188 1.00 97.25 69 ASN A C 1
ATOM 566 O O . ASN A 1 69 ? 15.313 -6.699 -13.095 1.00 97.25 69 ASN A O 1
ATOM 570 N N . TRP A 1 70 ? 16.457 -8.557 -12.534 1.00 97.38 70 TRP A N 1
ATOM 571 C CA . TRP A 1 70 ? 15.495 -9.026 -11.547 1.00 97.38 70 TRP A CA 1
ATOM 572 C C . TRP A 1 70 ? 15.420 -8.071 -10.358 1.00 97.38 70 TRP A C 1
ATOM 574 O O . TRP A 1 70 ? 16.440 -7.589 -9.870 1.00 97.38 70 TRP A O 1
ATOM 584 N N . VAL A 1 71 ? 14.199 -7.856 -9.875 1.00 97.56 71 VAL A N 1
ATOM 585 C CA . VAL A 1 71 ? 13.914 -7.115 -8.646 1.00 97.56 71 VAL A CA 1
ATOM 586 C C . VAL A 1 71 ? 13.144 -8.005 -7.675 1.00 97.56 71 VAL A C 1
ATOM 588 O O . VAL A 1 71 ? 12.340 -8.843 -8.084 1.00 97.56 71 VAL A O 1
ATOM 591 N N . THR A 1 72 ? 13.390 -7.790 -6.393 1.00 97.81 72 THR A N 1
ATOM 592 C CA . THR A 1 72 ? 12.706 -8.398 -5.244 1.00 97.81 72 THR A CA 1
ATOM 593 C C . THR A 1 72 ? 12.182 -7.301 -4.321 1.00 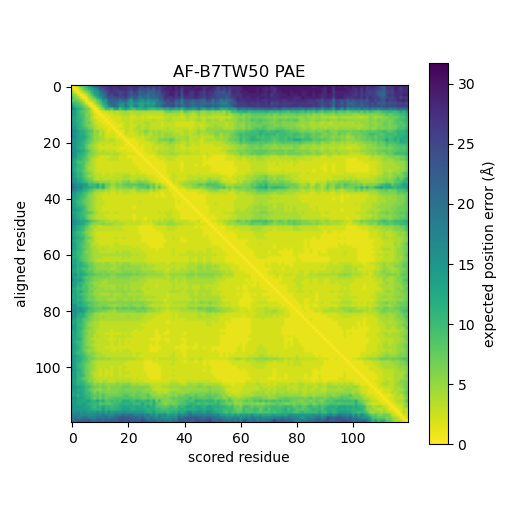97.81 72 THR A C 1
ATOM 595 O O . THR A 1 72 ? 12.412 -6.110 -4.542 1.00 97.81 72 THR A O 1
ATOM 598 N N . GLU A 1 73 ? 11.489 -7.682 -3.257 1.00 97.38 73 GLU A N 1
ATOM 599 C CA . GLU A 1 73 ? 10.984 -6.780 -2.228 1.00 97.38 73 GLU A CA 1
ATOM 600 C C . GLU A 1 73 ? 12.098 -5.979 -1.529 1.00 97.38 73 GLU A C 1
ATOM 602 O O . GLU A 1 73 ? 11.869 -4.825 -1.155 1.00 97.38 73 GLU A O 1
ATOM 607 N N . GLU A 1 74 ? 13.303 -6.547 -1.424 1.00 97.44 74 GLU A N 1
ATOM 608 C CA . GLU A 1 74 ? 14.508 -5.920 -0.861 1.00 97.44 74 GLU A CA 1
ATOM 609 C C . GLU A 1 74 ? 15.232 -4.997 -1.849 1.00 97.44 74 GLU A C 1
ATOM 611 O O . GLU A 1 74 ? 16.155 -4.276 -1.464 1.00 97.44 74 GLU A O 1
ATOM 616 N N . SER A 1 75 ? 14.843 -5.013 -3.127 1.00 97.75 75 SER A N 1
ATOM 617 C CA . SER A 1 75 ? 15.479 -4.180 -4.146 1.00 97.75 75 SER A CA 1
ATOM 618 C C . SER A 1 75 ? 15.223 -2.697 -3.900 1.00 97.75 75 SER A C 1
ATOM 620 O O . SER A 1 75 ? 14.153 -2.276 -3.449 1.00 97.75 75 SER A O 1
ATOM 622 N N . GLU A 1 76 ? 16.217 -1.876 -4.234 1.00 97.25 76 GLU A N 1
ATOM 623 C CA . GLU A 1 76 ? 16.137 -0.436 -4.022 1.00 97.25 76 GLU A CA 1
ATOM 624 C C . GLU A 1 76 ? 14.994 0.191 -4.839 1.00 97.25 76 GLU A C 1
ATOM 626 O O . GLU A 1 76 ? 14.805 -0.097 -6.024 1.00 97.25 76 GLU A O 1
ATOM 631 N N . THR A 1 77 ? 14.232 1.083 -4.203 1.00 98.06 77 THR A N 1
ATOM 632 C CA . THR A 1 77 ? 13.110 1.787 -4.837 1.00 98.06 77 THR A CA 1
ATOM 633 C C . THR A 1 77 ? 13.568 3.128 -5.411 1.00 98.06 77 THR A C 1
ATOM 635 O O . THR A 1 77 ? 13.787 4.089 -4.671 1.00 98.06 77 THR A O 1
ATOM 638 N N . LYS A 1 78 ? 13.712 3.210 -6.743 1.00 96.62 78 LYS A N 1
ATOM 639 C CA . LYS A 1 78 ? 14.190 4.404 -7.473 1.00 96.62 78 LYS A CA 1
ATOM 640 C C . LYS A 1 78 ? 13.182 4.908 -8.515 1.00 96.62 78 LYS A C 1
ATOM 642 O O . LYS A 1 78 ? 13.499 4.967 -9.705 1.00 96.62 78 LYS A O 1
ATOM 647 N N . PRO A 1 79 ? 11.959 5.305 -8.125 1.00 97.06 79 PRO A N 1
ATOM 648 C CA . PRO A 1 79 ? 10.978 5.759 -9.100 1.00 97.06 79 PRO A CA 1
ATOM 649 C C . PRO A 1 79 ? 11.407 7.086 -9.743 1.00 97.06 79 PRO A C 1
ATOM 651 O O . PRO A 1 79 ? 11.714 8.062 -9.053 1.00 97.06 79 PRO A O 1
ATOM 654 N N . VAL A 1 80 ? 11.371 7.147 -11.075 1.00 94.81 80 VAL A N 1
ATOM 655 C CA . VAL A 1 80 ? 11.712 8.357 -11.845 1.00 94.81 80 VAL A CA 1
ATOM 656 C C . VAL A 1 80 ? 10.478 9.240 -12.053 1.00 94.81 80 VAL A C 1
ATOM 658 O O . VAL A 1 80 ? 10.516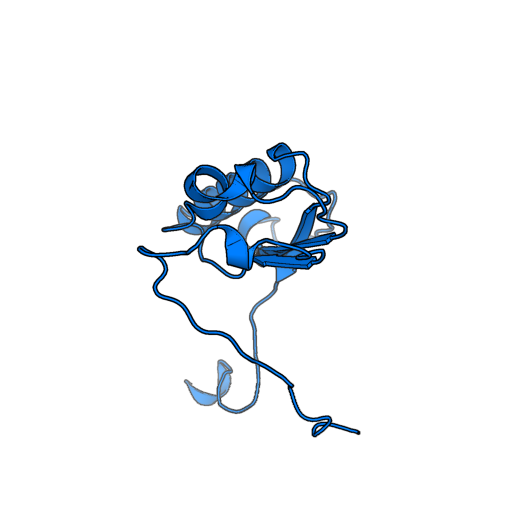 10.448 -11.791 1.00 94.81 80 VAL A O 1
ATOM 661 N N . GLU A 1 81 ? 9.365 8.626 -12.463 1.00 94.25 81 GLU A N 1
ATOM 662 C CA . GLU A 1 81 ? 8.099 9.307 -12.736 1.00 94.25 81 GLU A CA 1
ATOM 663 C C . GLU A 1 81 ? 7.434 9.861 -11.469 1.00 94.25 81 GLU A C 1
ATOM 665 O O . GLU A 1 81 ? 7.515 9.277 -10.384 1.00 94.25 81 GLU A O 1
ATOM 670 N N . SER A 1 82 ? 6.684 10.956 -11.630 1.00 95.38 82 SER A N 1
ATOM 671 C CA . SER A 1 82 ? 5.902 11.588 -10.557 1.00 95.38 82 SER A CA 1
ATOM 672 C C . SER A 1 82 ? 4.977 10.595 -9.849 1.00 95.38 82 SER A C 1
ATOM 674 O O . SER A 1 82 ? 4.983 10.516 -8.624 1.00 95.38 82 SER A O 1
ATOM 676 N N . ARG A 1 83 ? 4.248 9.766 -10.607 1.00 94.00 83 ARG A N 1
ATOM 677 C CA . ARG A 1 83 ? 3.332 8.753 -10.057 1.00 94.00 83 ARG A CA 1
ATOM 678 C C . ARG A 1 83 ? 4.051 7.726 -9.184 1.00 94.00 83 ARG A C 1
ATOM 680 O O . ARG A 1 83 ? 3.543 7.379 -8.119 1.00 94.00 83 ARG A O 1
ATOM 687 N N . GLY A 1 84 ? 5.230 7.264 -9.602 1.00 96.38 84 GLY A N 1
ATOM 688 C CA . GLY A 1 84 ? 6.032 6.327 -8.815 1.00 96.38 84 GLY A CA 1
ATOM 689 C C . GLY A 1 84 ? 6.556 6.957 -7.527 1.00 96.38 84 GLY A C 1
ATOM 690 O O . GLY A 1 84 ? 6.473 6.344 -6.464 1.00 96.38 84 GLY A O 1
ATOM 691 N N . LYS A 1 85 ? 7.008 8.216 -7.592 1.00 97.00 85 LYS A N 1
ATOM 692 C CA . LYS A 1 85 ? 7.445 8.981 -6.414 1.00 97.00 85 LYS A CA 1
ATOM 693 C C . LYS A 1 85 ? 6.304 9.193 -5.421 1.00 97.00 85 LYS A C 1
ATOM 695 O O . LYS A 1 85 ? 6.486 8.939 -4.231 1.00 97.00 85 LYS A O 1
ATOM 700 N N . SER A 1 86 ? 5.123 9.591 -5.897 1.00 96.69 86 SER A N 1
ATOM 701 C CA . SER A 1 86 ? 3.932 9.732 -5.053 1.00 96.69 86 SER A CA 1
ATOM 702 C C . SER A 1 86 ? 3.535 8.399 -4.423 1.00 96.69 86 SER A C 1
ATOM 704 O O . SER A 1 86 ? 3.265 8.344 -3.227 1.00 96.69 86 SER A O 1
ATOM 706 N N . ARG A 1 87 ? 3.581 7.299 -5.185 1.00 97.25 87 ARG A N 1
ATOM 707 C CA . ARG A 1 87 ? 3.279 5.962 -4.664 1.00 97.25 87 ARG A CA 1
ATOM 708 C C . ARG A 1 87 ? 4.240 5.541 -3.555 1.00 97.25 87 ARG A C 1
ATOM 710 O O . ARG A 1 87 ? 3.779 5.090 -2.510 1.00 97.25 87 ARG A O 1
ATOM 717 N N . LEU A 1 88 ? 5.544 5.743 -3.752 1.00 97.56 88 LEU A N 1
ATOM 718 C CA . LEU A 1 88 ? 6.563 5.456 -2.740 1.00 97.56 88 LEU A CA 1
ATOM 719 C C . LEU A 1 88 ? 6.397 6.342 -1.494 1.00 97.56 88 LEU A C 1
ATOM 721 O O . LEU A 1 88 ? 6.605 5.879 -0.374 1.00 97.56 88 LEU A O 1
ATOM 725 N N . LYS A 1 89 ? 5.987 7.607 -1.662 1.00 97.00 89 LYS A N 1
ATOM 726 C CA . LYS A 1 89 ? 5.647 8.491 -0.537 1.00 97.00 89 LYS A CA 1
ATOM 727 C C . LYS A 1 89 ? 4.476 7.929 0.276 1.00 97.00 89 LYS A C 1
ATOM 729 O O . LYS A 1 89 ? 4.571 7.891 1.500 1.00 97.00 89 LYS A O 1
ATOM 734 N N . SER A 1 90 ? 3.419 7.451 -0.381 1.00 97.31 90 SER A N 1
ATOM 735 C CA . SER A 1 90 ? 2.285 6.812 0.298 1.00 97.31 90 SER A CA 1
ATOM 736 C C . SER A 1 90 ? 2.666 5.488 0.969 1.00 97.31 90 SER A C 1
ATOM 738 O O . SER A 1 90 ? 2.243 5.265 2.098 1.00 97.31 90 SER A O 1
ATOM 740 N N . GLU A 1 91 ? 3.517 4.647 0.359 1.00 97.75 91 GLU A N 1
ATOM 741 C CA . GLU A 1 91 ? 4.050 3.447 1.040 1.00 97.75 91 GLU A CA 1
ATOM 742 C C . GLU A 1 91 ? 4.717 3.829 2.366 1.00 97.75 91 GLU A C 1
ATOM 744 O O . GLU A 1 91 ? 4.380 3.285 3.415 1.00 97.75 91 GLU A O 1
ATOM 749 N N . LYS A 1 92 ? 5.619 4.818 2.335 1.00 97.31 92 LYS A N 1
ATOM 750 C CA . LYS A 1 92 ? 6.323 5.297 3.533 1.00 97.31 92 LYS A CA 1
ATOM 751 C C . LYS A 1 92 ? 5.363 5.874 4.571 1.00 97.31 92 LYS A C 1
ATOM 753 O O . LYS A 1 92 ? 5.528 5.613 5.757 1.00 97.31 92 LYS A O 1
ATOM 758 N N . LYS A 1 93 ? 4.356 6.636 4.139 1.00 97.25 93 LYS A N 1
ATOM 759 C CA . LYS A 1 93 ? 3.309 7.177 5.015 1.00 97.25 93 LYS A CA 1
ATOM 760 C C . LYS A 1 93 ? 2.585 6.057 5.770 1.00 97.25 93 LYS A C 1
ATOM 762 O O . LYS A 1 93 ? 2.508 6.115 6.993 1.00 97.25 93 LYS A O 1
ATOM 767 N N . TRP A 1 94 ? 2.109 5.029 5.065 1.00 97.50 94 TRP A N 1
ATOM 768 C CA . TRP A 1 94 ? 1.414 3.901 5.689 1.00 97.50 94 TRP A CA 1
ATOM 769 C C . TRP A 1 94 ? 2.336 3.073 6.584 1.00 97.50 94 TRP A C 1
ATOM 771 O O . TRP A 1 94 ? 1.957 2.771 7.711 1.00 97.50 94 TRP A O 1
ATOM 781 N N . LEU A 1 95 ? 3.564 2.771 6.155 1.00 97.25 95 LEU A N 1
ATOM 782 C CA . LEU A 1 95 ? 4.537 2.052 6.989 1.00 97.25 95 LEU A CA 1
ATOM 783 C C . LEU A 1 95 ? 4.859 2.798 8.296 1.00 97.25 95 LEU A C 1
ATOM 785 O O . LEU A 1 95 ? 5.039 2.173 9.336 1.00 97.25 95 LEU A O 1
ATOM 789 N N . ASN A 1 96 ? 4.857 4.133 8.273 1.00 97.56 96 ASN A N 1
ATOM 790 C CA . ASN A 1 96 ? 5.105 4.964 9.454 1.00 97.56 96 ASN A CA 1
ATOM 791 C C .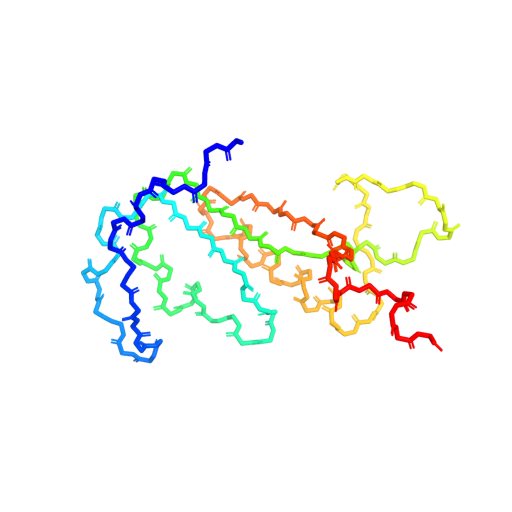 ASN A 1 96 ? 3.874 5.153 10.365 1.00 97.56 96 ASN A C 1
ATOM 793 O O . ASN A 1 96 ? 3.980 5.816 11.397 1.00 97.56 96 ASN A O 1
ATOM 797 N N . SER A 1 97 ? 2.716 4.574 10.027 1.00 96.56 97 SER A N 1
ATOM 798 C CA . SER A 1 97 ? 1.466 4.730 10.794 1.00 96.56 97 SER A CA 1
ATOM 799 C C . SER A 1 97 ? 1.429 3.982 12.132 1.00 96.56 97 SER A C 1
ATOM 801 O O . SER A 1 97 ? 0.527 4.224 12.929 1.00 96.56 97 SER A O 1
ATOM 803 N N . LYS A 1 98 ? 2.388 3.078 12.387 1.00 95.75 98 LYS A N 1
ATOM 804 C CA . LYS A 1 98 ? 2.399 2.116 13.512 1.00 95.75 98 LYS A CA 1
ATOM 805 C C . LYS A 1 98 ? 1.295 1.043 13.464 1.00 95.75 98 LYS A C 1
ATOM 807 O O . LYS A 1 98 ? 1.183 0.258 14.400 1.00 95.75 98 LYS A O 1
ATOM 812 N N . LEU A 1 99 ? 0.513 0.976 12.387 1.00 97.62 99 LEU A N 1
ATOM 813 C CA . LEU A 1 99 ? -0.471 -0.086 12.143 1.00 97.62 99 LEU A CA 1
ATOM 814 C C . LEU A 1 99 ? 0.218 -1.354 11.591 1.00 97.62 99 LEU A C 1
ATOM 816 O O . LEU A 1 99 ? 1.331 -1.254 11.067 1.00 97.62 99 LEU A O 1
ATOM 820 N N . PRO A 1 100 ? -0.418 -2.544 11.649 1.00 98.12 100 PRO A N 1
ATOM 821 C CA . PRO A 1 100 ? 0.124 -3.788 11.081 1.00 98.12 100 PRO A CA 1
ATOM 822 C C . PRO A 1 100 ? 0.020 -3.803 9.544 1.00 98.12 100 PRO A C 1
ATOM 824 O O . PRO A 1 100 ? -0.771 -4.541 8.946 1.00 98.12 100 PRO A O 1
ATOM 827 N N . VAL A 1 101 ? 0.797 -2.929 8.903 1.00 98.50 101 VAL A N 1
ATOM 828 C CA . VAL A 1 101 ? 0.756 -2.660 7.464 1.00 98.50 101 VAL A CA 1
ATOM 829 C C . VAL A 1 101 ? 1.492 -3.729 6.660 1.00 98.50 101 VAL A C 1
ATOM 831 O O . VAL A 1 101 ? 2.625 -4.091 6.958 1.00 98.50 101 VAL A O 1
ATOM 834 N N . HIS A 1 102 ? 0.854 -4.162 5.578 1.00 98.56 102 HIS A N 1
ATOM 835 C CA . HIS A 1 102 ? 1.384 -5.050 4.555 1.00 98.56 102 HIS A CA 1
ATOM 836 C C . HIS A 1 102 ? 1.274 -4.340 3.203 1.00 98.56 102 HIS A C 1
ATOM 838 O O . HIS A 1 102 ? 0.190 -3.907 2.799 1.00 98.56 102 HIS A O 1
ATOM 844 N N . ILE A 1 103 ? 2.401 -4.196 2.507 1.00 98.38 103 ILE A N 1
ATOM 845 C CA . ILE A 1 103 ? 2.460 -3.534 1.202 1.00 98.38 103 ILE A CA 1
ATOM 846 C C . ILE A 1 103 ? 2.350 -4.585 0.101 1.00 98.38 103 ILE A C 1
ATOM 848 O O . ILE A 1 103 ? 3.161 -5.503 0.032 1.00 98.38 103 ILE A O 1
ATOM 852 N N . PHE A 1 104 ? 1.391 -4.409 -0.805 1.00 98.38 104 PHE A N 1
ATOM 853 C CA . PHE A 1 104 ? 1.228 -5.260 -1.982 1.00 98.38 104 PHE A CA 1
ATOM 854 C C . PHE A 1 104 ? 1.597 -4.471 -3.237 1.00 98.38 104 PHE A C 1
ATOM 856 O O . PHE A 1 104 ? 0.809 -3.657 -3.713 1.00 98.38 104 PHE A O 1
ATOM 863 N N . ARG A 1 105 ? 2.798 -4.680 -3.787 1.00 97.81 105 ARG A N 1
ATOM 864 C CA . ARG A 1 105 ? 3.239 -4.025 -5.032 1.00 97.81 105 ARG A CA 1
ATOM 865 C C . ARG A 1 105 ? 2.675 -4.767 -6.239 1.00 97.81 105 ARG A C 1
ATOM 867 O O . ARG A 1 105 ? 3.269 -5.721 -6.730 1.00 97.81 105 ARG A O 1
ATOM 874 N N . LEU A 1 106 ? 1.509 -4.332 -6.707 1.00 96.75 106 LEU A N 1
ATOM 875 C CA . LEU A 1 106 ? 0.803 -4.997 -7.798 1.00 96.75 106 LEU A CA 1
ATOM 876 C C . LEU A 1 106 ? 1.460 -4.703 -9.154 1.00 96.75 106 LEU A C 1
ATOM 878 O O . LEU A 1 106 ? 1.828 -3.563 -9.453 1.00 96.75 106 LEU A O 1
ATOM 882 N N . ALA A 1 107 ? 1.574 -5.738 -9.985 1.00 93.75 107 ALA A N 1
ATOM 883 C CA . ALA A 1 107 ? 1.929 -5.599 -11.393 1.00 93.75 107 ALA A CA 1
ATOM 884 C C . ALA A 1 107 ? 0.728 -5.088 -12.219 1.00 93.75 107 ALA A C 1
ATOM 886 O O . ALA A 1 107 ? -0.347 -4.799 -11.685 1.00 93.75 107 ALA A O 1
ATOM 887 N N . GLY A 1 108 ? 0.899 -4.985 -13.540 1.00 90.75 108 GLY A N 1
ATOM 888 C CA . GLY A 1 108 ? -0.189 -4.624 -14.450 1.00 90.75 108 GLY A CA 1
ATOM 889 C C . GLY A 1 108 ? -1.372 -5.588 -14.323 1.00 90.75 108 GLY A C 1
ATOM 890 O O . GLY A 1 108 ? -1.263 -6.758 -14.680 1.00 90.75 108 GLY A O 1
ATOM 891 N N . ILE A 1 109 ? -2.505 -5.099 -13.812 1.00 90.75 109 ILE A N 1
ATOM 892 C CA . ILE A 1 109 ? -3.726 -5.897 -13.642 1.00 90.75 109 ILE A CA 1
ATOM 893 C C . ILE A 1 109 ? -4.330 -6.181 -15.019 1.00 90.75 109 ILE A C 1
ATOM 895 O O . ILE A 1 109 ? -4.696 -5.245 -15.737 1.00 90.75 109 ILE A O 1
ATOM 899 N N . TYR A 1 110 ? -4.485 -7.462 -15.351 1.00 91.44 110 TYR A N 1
ATOM 900 C CA . TYR A 1 110 ? -5.082 -7.927 -16.600 1.00 91.44 110 TYR A CA 1
ATOM 901 C C . TYR A 1 110 ? -6.246 -8.894 -16.353 1.00 91.44 110 TYR A C 1
ATOM 903 O O . TYR A 1 110 ? -6.382 -9.479 -15.278 1.00 91.44 110 TYR A O 1
ATOM 911 N N . GLY A 1 111 ? -7.102 -9.054 -17.358 1.00 90.19 111 GLY A N 1
ATOM 912 C CA . GLY A 1 111 ? -8.230 -9.980 -17.328 1.00 90.19 111 GLY A CA 1
ATOM 913 C C . GLY A 1 111 ? -9.105 -9.883 -18.581 1.00 90.19 111 GLY A C 1
ATOM 914 O O . GLY A 1 111 ? -8.769 -9.149 -19.519 1.00 90.19 111 GLY A O 1
ATOM 915 N N . PRO A 1 112 ? -10.233 -10.614 -18.621 1.00 90.75 112 PRO A N 1
ATOM 916 C CA . PRO A 1 112 ? -11.222 -10.491 -19.692 1.00 90.75 112 PRO A CA 1
ATOM 917 C C . PRO A 1 112 ? -11.626 -9.024 -19.903 1.00 90.75 112 PRO A C 1
ATOM 919 O O . PRO A 1 112 ? -11.985 -8.340 -18.949 1.00 90.75 112 PRO A O 1
ATOM 922 N N . GLY A 1 113 ? -11.507 -8.521 -21.135 1.00 87.00 113 GLY A N 1
ATOM 923 C CA . GLY A 1 113 ? -11.805 -7.120 -21.476 1.00 87.00 113 GLY A CA 1
ATOM 924 C C . GLY A 1 113 ? -10.815 -6.073 -20.940 1.00 87.00 113 GLY A C 1
ATOM 925 O O . GLY A 1 113 ? -10.991 -4.887 -21.194 1.00 87.00 113 GLY A O 1
ATOM 926 N N . ARG A 1 114 ? -9.761 -6.478 -20.220 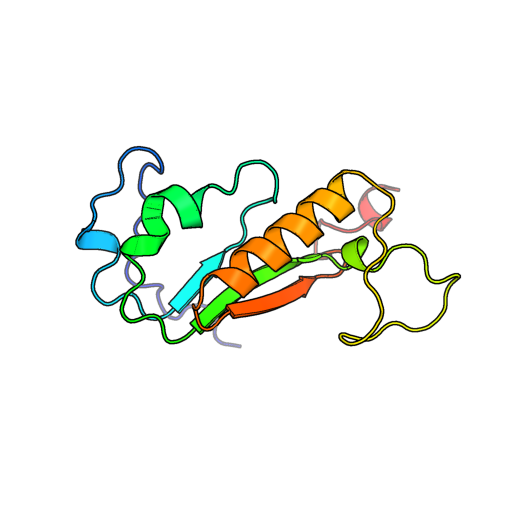1.00 85.88 114 ARG A N 1
ATOM 927 C CA . ARG A 1 114 ? -8.718 -5.587 -19.693 1.00 85.88 114 ARG A CA 1
ATOM 928 C C . ARG A 1 114 ? -7.345 -6.176 -19.982 1.00 85.88 114 ARG A C 1
ATOM 930 O O . ARG A 1 114 ? -6.715 -6.778 -19.117 1.00 85.88 114 ARG A O 1
ATOM 937 N N . ASN A 1 115 ? -6.892 -6.038 -21.219 1.00 85.44 115 ASN A N 1
ATOM 938 C CA . ASN A 1 115 ? -5.547 -6.422 -21.630 1.00 85.44 115 ASN A CA 1
ATOM 939 C C . ASN A 1 115 ? -5.107 -5.579 -22.834 1.00 85.44 115 ASN A C 1
ATOM 941 O O . ASN A 1 115 ? -5.938 -4.969 -23.502 1.00 85.44 115 ASN A O 1
ATOM 945 N N . MET A 1 116 ? -3.799 -5.541 -23.095 1.00 80.25 116 MET A N 1
ATOM 946 C CA . MET A 1 116 ? -3.258 -4.753 -24.205 1.00 80.25 116 MET A CA 1
ATOM 947 C C . MET A 1 116 ? -3.662 -5.298 -25.577 1.00 80.25 116 MET A C 1
ATOM 949 O O . MET A 1 116 ? -3.797 -4.509 -26.498 1.00 80.25 116 MET A O 1
ATOM 953 N N . LEU A 1 117 ? -3.900 -6.606 -25.709 1.00 83.50 117 LEU A N 1
ATOM 954 C CA . LEU A 1 117 ? -4.216 -7.245 -26.991 1.00 83.50 117 LEU A CA 1
ATOM 955 C C . LEU A 1 117 ? -5.602 -6.869 -27.526 1.00 83.50 117 LEU A C 1
ATOM 957 O O . LEU A 1 117 ? -5.809 -6.891 -28.729 1.00 83.50 117 LEU A O 1
ATOM 961 N N . VAL A 1 118 ? -6.544 -6.525 -26.644 1.00 78.56 118 VAL A N 1
ATOM 962 C CA . VAL A 1 118 ? -7.897 -6.077 -27.02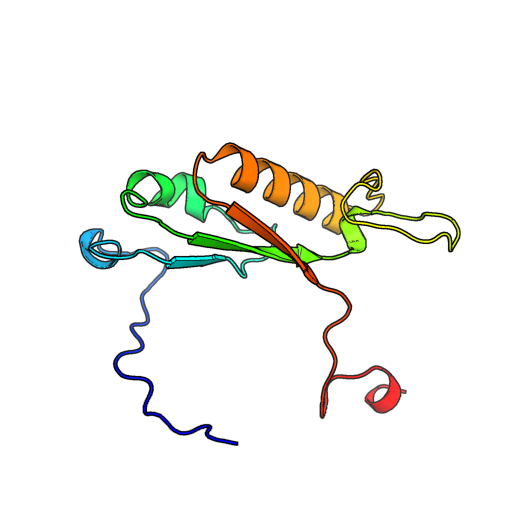0 1.00 78.56 118 VAL A CA 1
ATOM 963 C C . VAL A 1 118 ? -7.907 -4.621 -27.514 1.00 78.56 118 VAL A C 1
ATOM 965 O O . VAL A 1 118 ? -8.856 -4.217 -28.174 1.00 78.56 118 VAL A O 1
ATOM 968 N N . ASN A 1 119 ? -6.862 -3.845 -27.213 1.00 64.12 119 ASN A N 1
ATOM 969 C CA . ASN A 1 119 ? -6.732 -2.436 -27.604 1.00 64.12 119 ASN A CA 1
ATOM 970 C C . ASN A 1 119 ? -5.702 -2.211 -28.732 1.00 64.12 119 ASN A C 1
ATOM 972 O O . ASN A 1 119 ? -5.308 -1.066 -28.959 1.00 64.12 119 ASN A O 1
ATOM 976 N N . LEU A 1 120 ? -5.235 -3.285 -29.378 1.00 61.31 120 LEU A N 1
ATOM 977 C CA . LEU A 1 120 ? -4.409 -3.249 -30.592 1.00 61.31 120 LEU A CA 1
ATOM 978 C C . LEU A 1 120 ? -5.305 -3.351 -31.829 1.00 61.31 120 LEU A C 1
ATOM 980 O O . LEU A 1 120 ? -4.981 -2.664 -32.820 1.00 61.31 120 LEU A O 1
#

Foldseek 3Di:
DDDDPPPPDDDDDDPVDDDLCVLPPDAEEEAPDQLVPPCCCVPPVVSNDNHPEYEYEAAPLQLPDPPPDDDDPPHDGDHPDPSSVSRVVVVVVVVVSPGRYDYDHDYQDADVVRDVVVVD

Sequence (120 aa):
TSRNQGIQSINLFDYEKINKDIFQNVTHILVSIPPDGDDVLERYGHYFQDIRWLGYLSATIVYGDHFGNWVTEESETKPVESRGKSRLKSEKKWLNSKLPVHIFRLAGIYGPGRNMLVNL